Protein AF-A0A8C5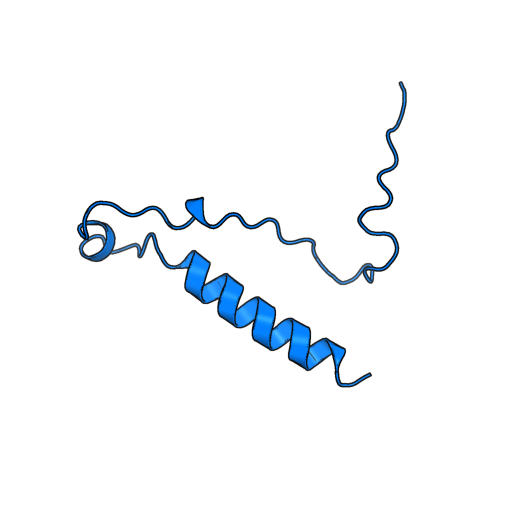HAQ3-F1 (afdb_monomer_lite)

Sequence (61 aa):
MLVYITLLYSRVPPSCLPIVYHPDYNITFIGLEKLHPFDSGKWGKVIRFLKVSVLRAGLHT

Secondary structure (DSSP, 8-state):
------GGGTTS-TTPPP----GGGS---TTGGGTSSS-TTHHHHHHHHHHHHHHHHTT--

Organism: Gouania willdenowi (NCBI:txid441366)

Radius of gyration: 16.82 Å; chains: 1; bounding box: 47×24×42 Å

pLDDT: mean 72.37, std 12.88, range [37.38, 87.62]

Structure (mmCIF, N/CA/C/O backbone):
data_AF-A0A8C5HAQ3-F1
#
_entry.id   AF-A0A8C5HAQ3-F1
#
loop_
_atom_site.group_PDB
_atom_site.id
_atom_site.type_symbol
_atom_site.label_atom_id
_atom_site.label_alt_id
_atom_site.label_comp_id
_atom_site.label_asym_id
_atom_site.label_entity_id
_atom_site.label_seq_id
_atom_site.pdbx_PDB_ins_code
_atom_site.Cartn_x
_atom_site.Cartn_y
_atom_site.Cartn_z
_atom_site.occupancy
_atom_site.B_iso_or_equiv
_atom_site.auth_seq_id
_atom_site.auth_comp_id
_atom_site.auth_asym_id
_atom_site.auth_atom_id
_atom_site.pdbx_PDB_model_num
ATOM 1 N N . MET A 1 1 ? -38.094 -3.061 0.018 1.00 46.16 1 MET A N 1
ATOM 2 C CA . MET A 1 1 ? -36.652 -2.770 -0.115 1.00 46.16 1 MET A CA 1
ATOM 3 C C . MET A 1 1 ? -35.913 -3.724 0.812 1.00 46.16 1 MET A C 1
ATOM 5 O O . MET A 1 1 ? -36.041 -3.583 2.020 1.00 46.16 1 MET A O 1
ATOM 9 N N . LEU A 1 2 ? -35.278 -4.768 0.277 1.00 48.97 2 LEU A N 1
ATOM 10 C CA . LEU A 1 2 ? -34.558 -5.749 1.097 1.00 48.97 2 LEU A CA 1
ATOM 11 C C . LEU A 1 2 ? -33.208 -5.153 1.510 1.00 48.97 2 LEU A C 1
ATOM 13 O O . LEU A 1 2 ? -32.394 -4.819 0.653 1.00 48.97 2 LEU A O 1
ATOM 17 N N . VAL A 1 3 ? -32.989 -4.997 2.815 1.00 57.50 3 VAL A N 1
ATOM 18 C CA . VAL A 1 3 ? -31.701 -4.585 3.383 1.00 57.50 3 VAL A CA 1
ATOM 19 C C . VAL A 1 3 ? -30.847 -5.841 3.530 1.00 57.50 3 VAL A C 1
ATOM 21 O O . VAL A 1 3 ? -31.125 -6.687 4.377 1.00 57.50 3 VAL A O 1
ATOM 24 N N . TYR A 1 4 ? -29.825 -5.989 2.689 1.00 62.38 4 TYR A N 1
ATOM 25 C CA . TYR A 1 4 ? -28.831 -7.049 2.849 1.00 62.38 4 TYR A CA 1
ATOM 26 C C . TYR A 1 4 ? -27.908 -6.695 4.021 1.00 62.38 4 TYR A C 1
ATOM 28 O O . TYR A 1 4 ? -27.031 -5.843 3.898 1.00 62.38 4 TYR A O 1
ATOM 36 N N . ILE A 1 5 ? -28.107 -7.350 5.166 1.00 65.44 5 ILE A N 1
ATOM 37 C CA . ILE A 1 5 ? -27.158 -7.312 6.282 1.00 65.44 5 ILE A CA 1
ATOM 38 C C . ILE A 1 5 ? -26.006 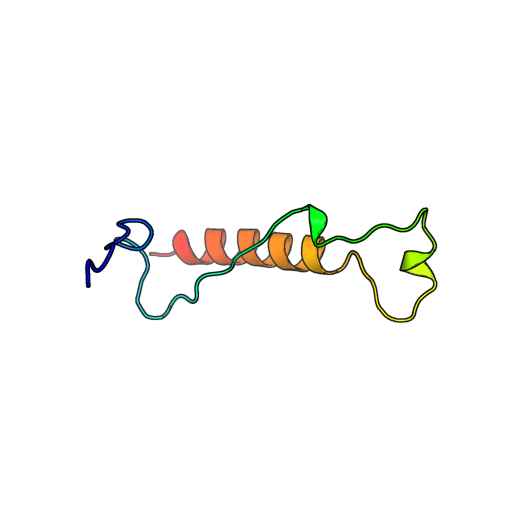-8.264 5.958 1.00 65.44 5 ILE A C 1
ATOM 40 O O . ILE A 1 5 ? -26.194 -9.474 5.834 1.00 65.44 5 ILE A O 1
ATOM 44 N N . THR A 1 6 ? -24.802 -7.715 5.805 1.00 65.75 6 THR A N 1
ATOM 45 C CA . THR A 1 6 ? -23.578 -8.504 5.659 1.00 65.75 6 THR A CA 1
ATOM 46 C C . THR A 1 6 ? -22.943 -8.697 7.037 1.00 65.75 6 THR A C 1
ATOM 48 O O . THR A 1 6 ? -22.717 -7.747 7.781 1.00 65.75 6 THR A O 1
ATOM 51 N N . LEU A 1 7 ? -22.632 -9.944 7.402 1.00 70.19 7 LEU A N 1
ATOM 52 C CA . LEU A 1 7 ? -22.017 -10.281 8.700 1.00 70.19 7 LEU A CA 1
ATOM 53 C C . LEU A 1 7 ? -20.514 -9.949 8.775 1.00 70.19 7 LEU A C 1
ATOM 55 O O . LEU A 1 7 ? -19.852 -10.269 9.766 1.00 70.19 7 LEU A O 1
ATOM 59 N N . LEU A 1 8 ? -19.981 -9.298 7.736 1.00 67.25 8 LEU A N 1
ATOM 60 C CA . LEU A 1 8 ? -18.553 -9.109 7.482 1.00 67.25 8 LEU A CA 1
ATOM 61 C C . LEU A 1 8 ? -17.831 -8.321 8.593 1.00 67.25 8 LEU A C 1
ATOM 63 O O . LEU A 1 8 ? -16.632 -8.497 8.776 1.00 67.25 8 LEU A O 1
ATOM 67 N N . TYR A 1 9 ? -18.553 -7.501 9.365 1.00 63.44 9 TYR A N 1
ATOM 68 C CA . TYR A 1 9 ? -17.975 -6.571 10.347 1.00 63.44 9 TYR A CA 1
ATOM 69 C C . TYR A 1 9 ? -18.410 -6.813 11.800 1.00 63.44 9 TYR A C 1
ATOM 71 O O . TYR A 1 9 ? -18.146 -5.986 12.666 1.00 63.44 9 TYR A O 1
ATOM 79 N N . SER A 1 10 ? -19.028 -7.957 12.106 1.00 65.12 10 SER A N 1
ATOM 80 C CA . SER A 1 10 ? -19.582 -8.255 13.443 1.00 65.12 10 SER A CA 1
ATOM 81 C C . SER A 1 10 ? -18.562 -8.282 14.599 1.00 65.12 10 SER A C 1
ATOM 83 O O . SER A 1 10 ? -18.962 -8.299 15.759 1.00 65.12 10 SER A O 1
ATOM 85 N N . ARG A 1 11 ? -17.253 -8.281 14.309 1.00 69.56 11 ARG A N 1
ATOM 86 C CA . ARG A 1 11 ? -16.160 -8.371 15.300 1.00 69.56 11 ARG A CA 1
ATOM 87 C C . ARG A 1 11 ? -15.199 -7.178 15.290 1.00 69.56 11 ARG A C 1
ATOM 89 O O . ARG A 1 11 ? -14.119 -7.267 15.866 1.00 69.56 11 ARG A O 1
ATOM 96 N N . VAL A 1 12 ? -15.552 -6.088 14.612 1.00 71.56 12 VAL A N 1
ATOM 97 C CA . VAL A 1 12 ? -14.694 -4.902 14.490 1.00 71.56 12 VAL A CA 1
ATOM 98 C C . VAL A 1 12 ? -15.218 -3.806 15.427 1.00 71.56 12 VAL A C 1
ATOM 100 O O . VAL A 1 12 ? -16.400 -3.472 15.337 1.00 71.56 12 VAL A O 1
ATOM 103 N N . PRO A 1 13 ? -14.389 -3.246 16.333 1.00 78.81 13 PRO A N 1
ATOM 104 C CA . PRO A 1 13 ? -14.803 -2.136 17.185 1.00 78.81 13 PRO A CA 1
ATOM 105 C C . PRO A 1 13 ? -15.330 -0.947 16.362 1.00 78.81 13 PRO A C 1
ATOM 107 O O . PRO A 1 13 ? -14.774 -0.667 15.300 1.00 78.81 13 PRO A O 1
ATOM 110 N N . PRO A 1 14 ? -16.323 -0.181 16.856 1.00 73.25 14 PRO A N 1
ATOM 111 C CA . PRO A 1 14 ? -16.870 0.973 16.131 1.00 73.25 14 PRO A CA 1
ATOM 112 C C . PRO A 1 14 ? -15.837 2.071 15.837 1.00 73.25 14 PRO A C 1
ATOM 114 O O . PRO A 1 14 ? -16.024 2.880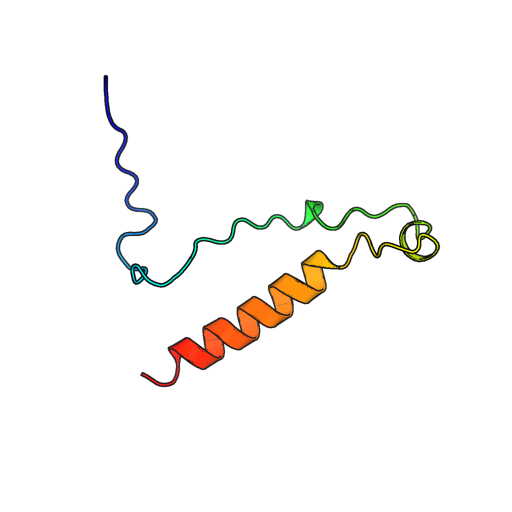 14.935 1.00 73.25 14 PRO A O 1
ATOM 117 N N . SER A 1 15 ? -14.750 2.111 16.610 1.00 78.00 15 SER A N 1
ATOM 118 C CA . SER A 1 15 ? -13.630 3.037 16.432 1.00 78.00 15 SER A CA 1
ATOM 119 C C . SER A 1 15 ? -12.694 2.655 15.280 1.00 78.00 15 SER A C 1
ATOM 121 O O . SER A 1 15 ? -11.865 3.468 14.871 1.00 78.00 15 SER A O 1
ATOM 123 N N . CYS A 1 16 ? -12.794 1.432 14.756 1.00 76.06 16 CYS A N 1
ATOM 124 C CA . CYS A 1 16 ? -11.978 0.972 13.643 1.00 76.06 16 CYS A CA 1
ATOM 125 C C . CYS A 1 16 ? -12.640 1.335 12.311 1.00 76.06 16 CYS A C 1
ATOM 127 O O . CYS A 1 16 ? -13.786 0.979 12.043 1.00 76.06 16 CYS A O 1
ATOM 129 N N . LEU A 1 17 ? -11.882 1.998 11.439 1.00 77.12 17 LEU A N 1
ATOM 130 C CA . LEU A 1 17 ? -12.338 2.333 10.095 1.00 77.12 17 LEU A CA 1
ATOM 131 C C . LEU A 1 17 ? -12.007 1.189 9.121 1.00 77.12 17 LEU A C 1
ATOM 133 O O . LEU A 1 17 ? -10.866 0.716 9.112 1.00 77.12 17 LEU A O 1
ATOM 137 N N . PRO A 1 18 ? -12.964 0.735 8.289 1.00 78.00 18 PRO A N 1
ATOM 138 C CA . PRO A 1 18 ? -12.699 -0.295 7.296 1.00 78.00 18 PRO A CA 1
ATOM 139 C C . PRO A 1 18 ? -11.756 0.242 6.213 1.00 78.00 18 PRO A C 1
ATOM 141 O O . PRO A 1 18 ? -11.962 1.325 5.669 1.00 78.00 18 PRO A O 1
ATOM 144 N N . ILE A 1 19 ? -10.730 -0.539 5.873 1.00 80.62 19 ILE A N 1
ATOM 145 C CA . ILE A 1 19 ? -9.784 -0.224 4.798 1.00 80.62 19 ILE A CA 1
ATOM 146 C C . ILE A 1 19 ? -9.981 -1.242 3.678 1.00 80.62 19 ILE A C 1
ATOM 148 O O . ILE A 1 19 ? -9.827 -2.444 3.893 1.00 80.62 19 ILE A O 1
ATOM 152 N N . VAL A 1 20 ? -10.288 -0.759 2.475 1.00 84.06 20 VAL A N 1
ATOM 1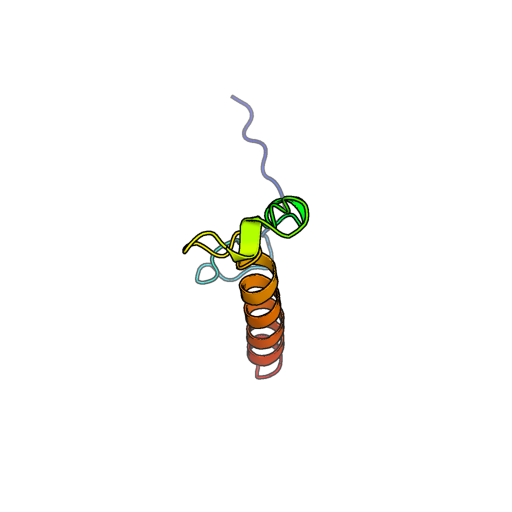53 C CA . VAL A 1 20 ? -10.370 -1.580 1.261 1.00 84.06 20 VAL A CA 1
ATOM 154 C C . VAL A 1 20 ? -9.080 -1.397 0.468 1.00 84.06 20 VAL A C 1
ATOM 156 O O . VAL A 1 20 ? -8.709 -0.277 0.127 1.00 84.06 20 VAL A O 1
ATOM 159 N N . TYR A 1 21 ? -8.385 -2.494 0.176 1.00 86.62 21 TYR A N 1
ATOM 160 C CA . TYR A 1 21 ? -7.120 -2.475 -0.556 1.00 86.62 21 TYR A CA 1
ATOM 161 C C . TYR A 1 21 ? -7.058 -3.617 -1.568 1.00 86.62 21 TYR A C 1
ATOM 163 O O . TYR A 1 21 ? -7.380 -4.756 -1.230 1.00 86.62 21 TYR A O 1
ATOM 171 N N . HIS A 1 22 ? -6.563 -3.317 -2.771 1.00 87.62 22 HIS A N 1
ATOM 172 C CA . HIS A 1 22 ? -6.221 -4.302 -3.793 1.00 87.62 22 HIS A CA 1
ATOM 173 C C . HIS A 1 22 ? -4.771 -4.081 -4.266 1.00 87.62 22 HIS A C 1
ATOM 175 O O . HIS A 1 22 ? -4.358 -2.926 -4.392 1.00 87.62 22 HIS A O 1
ATOM 181 N N . PRO A 1 23 ? -3.972 -5.138 -4.525 1.00 85.38 23 PRO A N 1
ATOM 182 C CA . PRO A 1 23 ? -2.601 -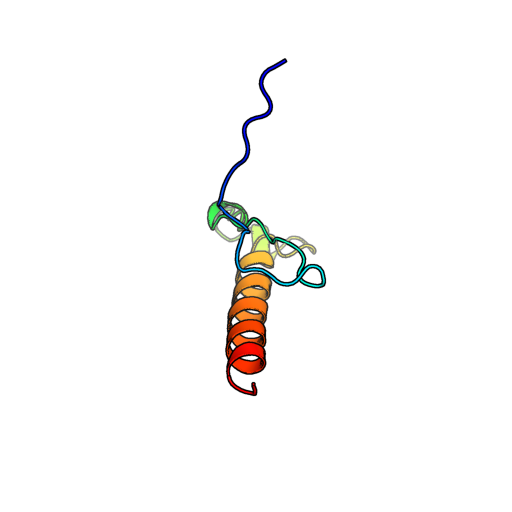4.993 -5.025 1.00 85.38 23 PRO A CA 1
ATOM 183 C C . PRO A 1 23 ? -2.495 -4.144 -6.300 1.00 85.38 23 PRO A C 1
ATOM 185 O O . PRO A 1 23 ? -1.535 -3.382 -6.418 1.00 85.38 23 PRO A O 1
ATOM 188 N N . ASP A 1 24 ? -3.500 -4.191 -7.176 1.00 87.44 24 ASP A N 1
ATOM 189 C CA . ASP A 1 24 ? -3.539 -3.429 -8.437 1.00 87.44 24 ASP A CA 1
ATOM 190 C C . ASP A 1 24 ? -3.626 -1.905 -8.245 1.00 87.44 24 ASP A C 1
ATOM 192 O O . ASP A 1 24 ? -3.410 -1.151 -9.188 1.00 87.44 24 ASP A O 1
ATOM 196 N N . TYR A 1 25 ? -3.884 -1.418 -7.023 1.00 85.69 25 TYR A N 1
ATOM 197 C CA . TYR A 1 25 ? -3.774 0.013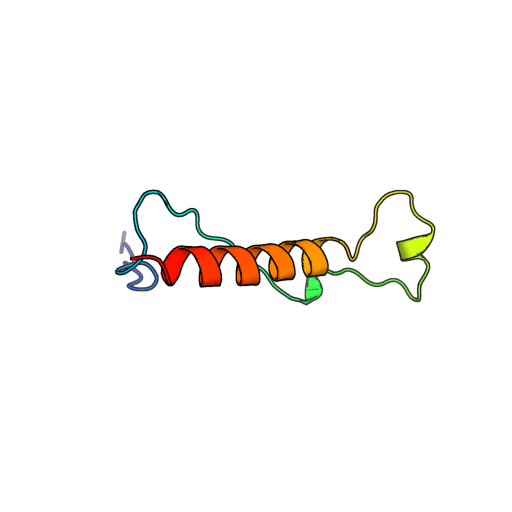 -6.708 1.00 85.69 25 TYR A CA 1
ATOM 198 C C . TYR A 1 25 ? -2.327 0.525 -6.786 1.00 85.69 25 TYR A C 1
ATOM 200 O O . TYR A 1 25 ? -2.105 1.735 -6.841 1.00 85.69 25 TYR A O 1
ATOM 208 N N . ASN A 1 26 ? -1.336 -0.373 -6.796 1.00 86.19 26 ASN A N 1
ATOM 209 C CA . ASN A 1 26 ? 0.050 -0.034 -7.111 1.00 86.19 26 ASN A CA 1
ATOM 210 C C . ASN A 1 26 ? 0.225 -0.018 -8.627 1.00 86.19 26 ASN A C 1
ATOM 212 O O . ASN A 1 26 ? 0.685 -0.994 -9.221 1.00 86.19 26 ASN A O 1
ATOM 216 N N . ILE A 1 27 ? -0.165 1.091 -9.250 1.00 82.44 27 ILE A N 1
ATOM 217 C CA . ILE A 1 27 ? -0.026 1.263 -10.695 1.00 82.44 27 ILE A CA 1
ATOM 218 C C . ILE A 1 27 ? 1.468 1.238 -11.034 1.00 82.44 27 ILE A C 1
ATOM 220 O O . ILE A 1 27 ? 2.250 2.013 -10.482 1.00 82.44 27 ILE A O 1
ATOM 224 N N . THR A 1 28 ? 1.857 0.339 -11.934 1.00 81.06 28 THR A N 1
ATOM 225 C CA . THR A 1 28 ? 3.219 0.254 -12.472 1.00 81.06 28 THR A CA 1
ATOM 226 C C . THR A 1 28 ? 3.204 0.681 -13.934 1.00 81.06 28 THR A C 1
ATOM 228 O O . THR A 1 28 ? 2.247 0.404 -14.657 1.00 81.06 28 THR A O 1
ATOM 231 N N . PHE A 1 29 ? 4.247 1.376 -14.380 1.00 79.69 29 PHE A N 1
ATOM 232 C CA . PHE A 1 29 ? 4.382 1.819 -15.762 1.00 79.69 29 PHE A CA 1
ATOM 233 C C . PHE A 1 29 ? 5.819 1.623 -16.247 1.00 79.69 29 PHE A C 1
ATOM 235 O O . PHE A 1 29 ? 6.532 2.573 -16.553 1.00 79.69 29 PHE A O 1
ATOM 242 N N . ILE A 1 30 ? 6.262 0.361 -16.289 1.00 80.06 30 ILE A N 1
ATOM 243 C CA . ILE A 1 30 ? 7.585 -0.033 -16.816 1.00 80.06 30 ILE A CA 1
ATOM 244 C C . ILE A 1 30 ? 8.730 0.783 -16.158 1.00 80.06 30 ILE A C 1
ATOM 246 O O . ILE A 1 30 ? 9.763 1.056 -16.762 1.00 80.06 30 ILE A O 1
ATOM 250 N N . GLY A 1 31 ? 8.559 1.215 -14.903 1.00 75.50 31 GLY A N 1
ATOM 251 C CA . GLY A 1 31 ? 9.539 2.005 -14.156 1.00 75.50 31 GLY A CA 1
ATOM 252 C C . GLY A 1 31 ? 9.426 3.524 -14.322 1.00 75.50 31 GLY A C 1
ATOM 253 O O . GLY A 1 31 ? 10.044 4.250 -13.540 1.00 75.50 31 GLY A O 1
ATOM 254 N N . LEU A 1 32 ? 8.630 4.027 -15.271 1.00 77.12 32 LEU A N 1
ATOM 255 C CA . LEU A 1 32 ? 8.394 5.465 -15.464 1.00 77.12 32 LEU A CA 1
ATOM 256 C C . LEU A 1 32 ? 7.567 6.079 -14.325 1.00 77.12 32 LEU A C 1
ATOM 258 O O . LEU A 1 32 ? 7.668 7.283 -14.082 1.00 77.12 32 LEU A O 1
ATOM 262 N N . GLU A 1 33 ? 6.837 5.267 -13.554 1.00 80.25 33 GLU A N 1
ATOM 263 C CA . GLU A 1 33 ? 6.156 5.714 -12.332 1.00 80.25 33 GLU A CA 1
ATOM 264 C C . GLU A 1 33 ? 7.119 6.296 -11.281 1.00 80.25 33 GLU A C 1
ATOM 266 O O . GLU A 1 33 ? 6.698 7.035 -10.395 1.00 80.25 33 GLU A O 1
ATOM 271 N N . LYS A 1 34 ? 8.421 5.993 -11.388 1.00 71.94 34 LYS A N 1
ATOM 272 C CA . LYS A 1 34 ? 9.472 6.477 -10.479 1.00 71.94 34 LYS A CA 1
ATOM 273 C C . LYS A 1 34 ? 10.035 7.847 -10.861 1.00 71.94 34 LYS A C 1
ATOM 275 O O . LYS A 1 34 ? 10.740 8.446 -10.054 1.00 71.94 34 LYS A O 1
ATOM 280 N N . LEU A 1 35 ? 9.769 8.320 -12.080 1.00 77.31 35 LEU A N 1
ATOM 281 C CA . LEU A 1 35 ? 10.224 9.627 -12.574 1.00 77.31 35 LEU A CA 1
ATOM 282 C C . LEU A 1 35 ? 9.193 10.731 -12.331 1.00 77.31 35 LEU A C 1
ATOM 284 O O . LEU A 1 35 ? 9.527 11.913 -12.338 1.00 77.31 35 LEU A O 1
ATOM 288 N N . HIS A 1 36 ? 7.936 10.350 -12.114 1.00 69.56 36 HIS A N 1
ATOM 289 C CA . HIS A 1 36 ? 6.881 11.280 -11.762 1.00 69.56 36 HIS A CA 1
ATOM 290 C C . HIS A 1 36 ? 7.009 11.676 -10.273 1.00 69.56 36 HIS A C 1
ATOM 292 O O . HIS A 1 36 ? 7.249 10.809 -9.432 1.00 69.56 36 HIS A O 1
ATOM 298 N N . PRO A 1 37 ? 6.803 12.955 -9.891 1.00 69.31 37 PRO A N 1
ATOM 299 C CA . PRO A 1 37 ? 6.888 13.412 -8.493 1.00 69.31 37 PRO A CA 1
ATOM 300 C C . PRO A 1 37 ? 5.859 12.756 -7.550 1.00 69.31 37 PRO A C 1
ATOM 302 O O . PRO A 1 37 ? 5.909 12.945 -6.334 1.00 69.31 37 PRO A O 1
ATOM 305 N N . PHE A 1 38 ? 4.931 11.961 -8.091 1.00 67.81 38 PHE A N 1
ATOM 306 C CA . PHE A 1 38 ? 4.004 11.123 -7.339 1.00 67.81 38 PHE A CA 1
ATOM 307 C C . PHE A 1 38 ? 4.331 9.634 -7.530 1.00 67.81 38 PHE A C 1
ATOM 309 O O . PHE A 1 38 ? 4.070 9.084 -8.595 1.00 67.81 38 PHE A O 1
ATOM 316 N N . ASP A 1 39 ? 4.841 8.998 -6.467 1.00 75.44 39 ASP A N 1
ATOM 317 C CA . ASP A 1 39 ? 5.087 7.549 -6.369 1.00 75.44 39 ASP A CA 1
ATOM 318 C C . ASP A 1 39 ? 3.763 6.767 -6.462 1.00 75.44 39 ASP A C 1
ATOM 320 O O . ASP A 1 39 ? 3.008 6.673 -5.486 1.00 75.44 39 ASP A O 1
ATOM 324 N N . SER A 1 40 ? 3.480 6.205 -7.638 1.00 74.25 40 SER A N 1
ATOM 325 C CA . SER A 1 40 ? 2.286 5.391 -7.914 1.00 74.25 40 SER A CA 1
ATOM 326 C C . SER A 1 40 ? 2.286 4.043 -7.171 1.00 74.25 40 SER A C 1
ATOM 328 O O . SER A 1 40 ? 1.227 3.448 -6.973 1.00 74.25 40 SER A O 1
ATOM 330 N N . GLY A 1 41 ? 3.450 3.588 -6.687 1.00 77.31 41 GLY A N 1
ATOM 331 C CA . GLY A 1 41 ? 3.632 2.380 -5.872 1.00 77.31 41 GLY A CA 1
ATOM 332 C C . GLY A 1 41 ? 3.607 2.633 -4.357 1.00 77.31 41 GLY A C 1
ATOM 333 O O . GLY A 1 41 ? 3.994 1.768 -3.563 1.00 77.31 41 GLY A O 1
ATOM 334 N N . LYS A 1 42 ? 3.177 3.822 -3.916 1.00 84.50 42 LYS A N 1
ATOM 335 C CA . LYS A 1 42 ? 3.168 4.221 -2.498 1.00 84.50 42 LYS A CA 1
ATOM 336 C C . LYS A 1 42 ? 2.231 3.369 -1.635 1.00 84.50 42 LYS A C 1
ATOM 338 O O . LYS A 1 42 ? 2.548 3.091 -0.476 1.00 84.50 42 LYS A O 1
ATOM 343 N N . TRP A 1 43 ? 1.094 2.935 -2.179 1.00 85.25 43 TRP A N 1
ATOM 344 C CA . TRP A 1 43 ? 0.033 2.263 -1.417 1.00 85.25 43 TRP A CA 1
ATOM 345 C C . TRP A 1 43 ? 0.461 0.911 -0.833 1.00 85.25 43 TRP A C 1
ATOM 347 O O . TRP A 1 43 ? 0.075 0.572 0.287 1.00 85.25 43 TRP A O 1
ATOM 357 N N . GLY A 1 44 ? 1.337 0.180 -1.520 1.00 85.19 44 GLY A N 1
ATOM 358 C CA . GLY A 1 44 ? 1.927 -1.067 -1.037 1.00 85.19 44 GLY A CA 1
ATOM 359 C C . GLY A 1 44 ? 2.798 -0.871 0.208 1.00 85.19 44 GLY A C 1
ATOM 360 O O . GLY A 1 44 ? 2.818 -1.727 1.096 1.00 85.19 44 GLY A O 1
ATOM 361 N N . LYS A 1 45 ? 3.475 0.281 0.329 1.00 85.69 45 LYS A N 1
ATOM 362 C CA . LYS A 1 45 ? 4.207 0.654 1.552 1.00 85.69 45 LYS A CA 1
ATOM 363 C C . LYS A 1 45 ? 3.221 0.961 2.680 1.00 85.69 45 LYS A C 1
ATOM 365 O O . LYS A 1 45 ? 3.367 0.420 3.773 1.00 85.69 45 LYS A O 1
ATOM 370 N N . VAL A 1 46 ? 2.189 1.760 2.401 1.00 86.69 46 VAL A N 1
ATOM 371 C CA . VAL A 1 46 ? 1.156 2.147 3.379 1.00 86.69 46 VAL A CA 1
ATOM 372 C C . VAL A 1 46 ? 0.459 0.921 3.971 1.00 86.69 46 VAL A C 1
ATOM 374 O O . VAL A 1 46 ? 0.413 0.783 5.192 1.00 86.69 46 VAL A O 1
ATOM 377 N N . ILE A 1 47 ? -0.009 -0.022 3.143 1.00 87.25 47 ILE A N 1
ATOM 378 C CA . ILE A 1 47 ? -0.697 -1.217 3.654 1.00 87.25 47 ILE A CA 1
ATOM 379 C C . ILE A 1 47 ? 0.238 -2.125 4.459 1.00 87.25 47 ILE A C 1
ATOM 381 O O . ILE A 1 47 ? -0.195 -2.754 5.423 1.00 87.25 47 ILE A O 1
ATOM 385 N N . ARG A 1 48 ? 1.530 -2.182 4.105 1.00 85.94 48 ARG A N 1
ATOM 386 C CA . ARG A 1 48 ? 2.534 -2.934 4.868 1.00 85.94 48 ARG A CA 1
ATOM 387 C C . ARG A 1 48 ? 2.691 -2.349 6.270 1.00 85.94 48 ARG A C 1
ATOM 389 O O . ARG A 1 48 ? 2.644 -3.106 7.235 1.00 85.94 48 ARG A O 1
ATOM 396 N N . PHE A 1 49 ? 2.822 -1.027 6.384 1.00 85.00 49 PHE A N 1
ATOM 397 C CA . PHE A 1 49 ? 2.888 -0.353 7.683 1.00 85.00 49 PHE A CA 1
ATOM 398 C C . PHE A 1 49 ? 1.604 -0.547 8.489 1.00 85.00 49 PHE A C 1
ATOM 400 O O . PHE A 1 49 ? 1.677 -0.912 9.657 1.00 85.00 49 PHE A O 1
ATOM 407 N N . LEU A 1 50 ? 0.435 -0.388 7.864 1.00 83.00 50 LEU A N 1
ATOM 408 C CA . LEU A 1 50 ? -0.850 -0.569 8.540 1.00 83.00 50 LEU A CA 1
ATOM 409 C C . LEU A 1 50 ? -1.034 -2.002 9.052 1.00 83.00 50 LEU A C 1
ATOM 411 O O . LEU A 1 50 ? -1.423 -2.179 10.200 1.00 83.00 50 LEU A O 1
ATOM 415 N N . LYS A 1 51 ? -0.689 -3.028 8.263 1.00 77.38 51 LYS A N 1
ATOM 416 C CA . LYS A 1 51 ? -0.743 -4.429 8.716 1.00 77.38 51 LYS A CA 1
ATOM 417 C C . LYS A 1 51 ? 0.168 -4.680 9.915 1.00 77.38 51 LYS A C 1
ATOM 419 O O . LYS A 1 51 ? -0.259 -5.321 10.868 1.00 77.38 51 LYS A O 1
ATOM 424 N N . VAL A 1 52 ? 1.397 -4.166 9.891 1.00 71.56 52 VAL A N 1
ATOM 425 C CA . VAL A 1 52 ? 2.342 -4.329 11.008 1.00 71.56 52 VAL A CA 1
ATOM 426 C C . VAL A 1 52 ? 1.842 -3.604 12.260 1.00 71.56 52 VAL A C 1
ATOM 428 O O . VAL A 1 52 ? 1.854 -4.189 13.339 1.00 71.56 52 VAL A O 1
ATOM 431 N N . SER A 1 53 ? 1.362 -2.368 12.135 1.00 61.84 53 SER A N 1
ATOM 432 C CA . SER A 1 53 ? 0.894 -1.574 13.277 1.00 61.84 53 SER A CA 1
ATOM 433 C C . SER A 1 53 ? -0.415 -2.099 13.870 1.00 61.84 53 SER A C 1
ATOM 435 O O . SER A 1 53 ? -0.538 -2.168 15.089 1.00 61.84 53 SER A O 1
ATOM 437 N N . VAL A 1 54 ? -1.368 -2.531 13.036 1.00 63.91 54 VAL A N 1
ATOM 438 C CA . VAL A 1 54 ? -2.644 -3.113 13.492 1.00 63.91 54 VAL A CA 1
ATOM 439 C C . VAL A 1 54 ? -2.422 -4.467 14.174 1.00 63.91 54 VAL A C 1
ATOM 441 O O . VAL A 1 54 ? -2.991 -4.704 15.236 1.00 63.91 54 VAL A O 1
ATOM 444 N N . LEU A 1 55 ? -1.545 -5.328 13.637 1.00 54.91 55 LEU A N 1
ATOM 445 C CA . LEU A 1 55 ? -1.194 -6.599 14.288 1.00 54.91 55 LEU A CA 1
ATOM 446 C C . LEU A 1 55 ? -0.490 -6.389 15.635 1.00 54.91 55 LEU A C 1
ATOM 448 O O . LEU A 1 55 ? -0.714 -7.157 16.564 1.00 54.91 55 LEU A O 1
ATOM 452 N N . ARG A 1 56 ? 0.336 -5.344 15.769 1.00 49.38 56 ARG A N 1
ATOM 453 C CA . ARG A 1 56 ? 1.003 -5.019 17.041 1.00 49.38 56 ARG A CA 1
ATOM 454 C C . ARG A 1 56 ? 0.056 -4.395 18.064 1.00 49.38 56 ARG A C 1
ATOM 456 O O . ARG A 1 56 ? 0.203 -4.673 19.247 1.00 49.38 56 ARG A O 1
ATOM 463 N N . ALA A 1 57 ? -0.916 -3.597 17.625 1.00 55.16 57 ALA A N 1
ATOM 464 C CA . ALA A 1 57 ? -1.917 -3.004 18.510 1.00 55.16 57 ALA A CA 1
ATOM 465 C C . ALA A 1 57 ? -2.921 -4.041 19.051 1.00 55.16 57 ALA A C 1
ATOM 467 O O . ALA A 1 57 ? -3.357 -3.916 20.189 1.00 55.16 57 ALA A O 1
ATOM 468 N N . GLY A 1 58 ? -3.246 -5.083 18.276 1.00 50.69 58 GLY A N 1
ATOM 469 C CA . GLY A 1 58 ? -4.154 -6.162 18.694 1.00 50.69 58 GLY A CA 1
ATOM 470 C C . GLY A 1 58 ? -3.525 -7.268 19.553 1.00 50.69 58 GLY A C 1
ATOM 471 O O . GLY A 1 58 ? -4.239 -8.165 19.978 1.00 50.69 58 GLY A O 1
ATOM 472 N N . LEU A 1 59 ? -2.209 -7.231 19.791 1.00 46.41 59 LEU A N 1
ATOM 473 C CA . LEU A 1 59 ? -1.487 -8.181 20.654 1.00 46.41 59 LEU A CA 1
ATOM 474 C C . LEU A 1 59 ? -1.239 -7.640 22.075 1.00 46.41 59 LEU A C 1
ATOM 476 O O . LEU A 1 59 ? -0.615 -8.325 22.879 1.00 46.41 59 LEU A O 1
ATOM 480 N N . HIS A 1 60 ? -1.686 -6.416 22.381 1.00 40.25 60 HIS A N 1
ATOM 481 C CA . HIS A 1 60 ? -1.447 -5.755 23.672 1.00 40.25 60 HIS A CA 1
ATOM 482 C C . HIS A 1 60 ? -2.704 -5.619 24.558 1.00 40.25 60 HIS A C 1
ATOM 484 O O . HIS A 1 60 ? -2.690 -4.875 25.541 1.00 40.25 60 HIS A O 1
ATOM 490 N N . THR A 1 61 ? -3.762 -6.353 24.214 1.00 37.38 61 THR A N 1
ATOM 491 C CA . THR A 1 61 ? -5.003 -6.568 24.982 1.00 37.38 61 THR A CA 1
ATOM 492 C C . THR A 1 61 ? -5.278 -8.055 25.047 1.00 37.38 61 THR A C 1
ATOM 494 O O . THR A 1 61 ? -5.659 -8.530 26.134 1.00 37.38 61 THR A O 1
#

Foldseek 3Di:
DDDDDDCPCVPPPPPDDDDDDDQCQQPDDPCVCVVDPDNSNVVVVVVVVVVVVVVVVVVPD